Protein 1OXJ (pdb70)

Secondary structure (DSSP, 8-state):
--TT-TTHHHHHHHTT-GGGGGGGTT--HHHHTT--HHHHHHTT--HHHHHHHHHHHHHHHHHHHHHHHHHHHHHTT-S-HHHHHHHHHTTTTS----TT--S-GGG-HHHHHHHHHHHHHHHHHT-TTGGG-HHHHHHHHHHHHHHHT-GGGGGGHHHHHHHHHHHHT-

GO terms:
  GO:0043186 P granule (C, IDA)
  GO:0000932 P-body (C, IDA)
  GO:0005737 cytoplasm (C, IDA)
  GO:0017148 negative regulation of translation (P, IDA)
  GO:0000900 mRNA regulatory element binding translation repressor activity (F, TAS)
  GO:0003729 mRNA binding (F, TAS)
  GO:0003730 mRNA 3'-UTR binding (F, TAS)
  GO:0030371 translation repressor activity (F, TAS)
  GO:1905937 negative regulation of germ cell proliferation (P, IGI)
  GO:0017148 negative regulation of translation (P, TAS)
  GO:0007315 pole plasm assembly (P, IGI)
  GO:0043488 regulation of mRNA stability (P, IMP)
  GO:0017148 negative regulation of translation (P, IMP)
  GO:0140991 piRNA-mediated gene silencing by mRNA destabilization (P, IMP)
  GO:0051236 establishment of RNA localization (P, IMP)
  GO:0060213 positive regulation of nuclear-transcribed mRNA poly(A) tail shortening (P, IMP)
  GO:0007319 negative regulation of oskar mRNA translation (P, IMP)
  GO:0000289 nuclear-transcribed mRNA poly(A) tail shortening (P, IMP)
  GO:0017022 myosin binding (F, IPI)
  GO:0005515 protein binding (F, IPI)

CATH classification: 1.10.150.50 (+1 more: 1.25.40.170)

Sequence (170 aa):
HMVGMSGIGLWLKSLRLHKYIELFKNMTYEEMLLITEDFLQSVGVTKGASHKLALCIDKLKERANILNRVEQELLSGQMELSTAVEELTNIVLTPMKPLESPGPPEENIGLRFLKVIDIVTNTLQQDPYAVQDDETLGVLMWILDRSIHNEAFMNHASQLKDLKFKLSKM

B-factor: mean 42.92, std 10.63, range [19.05, 82.14]

Foldseek 3Di:
DDFLCPLVQVLCVVVVRNVCVVVCVVPDPVNLLVQALVVCVVVDHDNVVSVVSNVLSVVLQCLLVLLVVLLVCLVVVNDDLLVLLVSLLSVLSHRAGAQPDDDDNSNRNLNSSVSSLVSSLVSLVVDPCSVVPPVSLVSNLVSLVSNLVRVSCVVCNVVSVVSSVVSVVD

InterPro domains:
  IPR001660 Sterile alpha motif domain [PF00536] (599-654)
  IPR001660 Sterile alpha motif domain [SM00454] (593-656)
  IPR013761 Sterile alpha motif/pointed domain superfamily [G3DSA:1.10.150.50] (592-654)
  IPR013761 Sterile alpha motif/pointed domain superfamily [SSF47769] (596-654)
  IPR015327 Smaug, PHAT analogous topology [PF09246] (656-763)
  IPR016024 Armadillo-type fold [SSF48371] (656-763)
  IPR037093 Smaug, PHAT domain superfamily [G3DSA:1.25.40.170] (655-764)
  IPR037634 Protein Smaug, SAM domain [cd09557] (597-655)
  IPR050897 SMAUG/VTS1 RNA-binding [PTHR12515] (56-963)
  IPR058599 SMAUG/ZCCHC2-like, PHAT domain [PF26034] (197-277)

Solvent-accessible surface area: 9653 Å² total; per-residue (Å²): 163,114,86,12,4,42,29,16,14,83,8,0,128,58,37,206,10,68,158,25,44,115,47,9,109,131,27,33,18,91,88,0,43,137,10,73,58,106,78,0,89,91,76,65,8,55,135,48,15,0,90,87,0,10,82,17,0,68,143,6,94,82,6,11,89,31,0,69,98,0,38,113,48,10,124,68,63,142,21,126,20,57,54,0,2,120,40,0,45,105,4,3,33,10,2,8,62,46,22,117,28,139,48,83,78,97,106,22,21,1,51,19,0,16,90,0,1,75,28,1,2,76,48,3,98,146,58,116,163,5,65,132,59,115,145,9,30,39,53,1,40,89,0,0,40,72,0,20,132,27,101,8,0,127,104,61,18,70,88,6,117,73,32,55,137,120,3,60,152,81

Structure (mmCIF, N/CA/C/O backbone):
data_1OXJ
#
_entry.id   1OXJ
#
_cell.length_a   129.320
_cell.length_b   129.320
_cell.length_c   33.125
_cell.angle_alpha   90.00
_cell.angle_beta   90.00
_cell.angle_gamma   120.00
#
_symmetry.space_group_name_H-M   'H 3'
#
loop_
_ent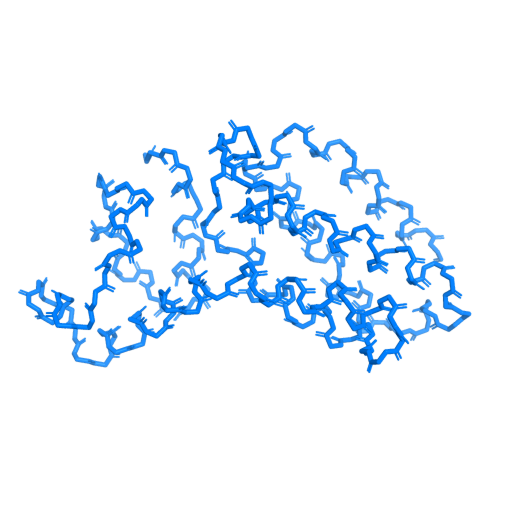ity.id
_entity.type
_entity.pdbx_description
1 polymer 'RNA-binding protein Smaug'
2 water water
#
loop_
_atom_site.group_PDB
_atom_site.id
_atom_site.type_symbol
_atom_site.label_atom_id
_atom_site.label_alt_id
_atom_site.label_comp_id
_atom_site.label_asym_id
_atom_site.label_entity_id
_atom_site.label_seq_id
_atom_site.pdbx_PDB_ins_code
_atom_site.Cartn_x
_atom_site.Cartn_y
_atom_site.Cartn_z
_atom_site.occupancy
_atom_site.B_iso_or_equiv
_atom_site.auth_seq_id
_atom_site.auth_comp_id
_atom_site.auth_asym_id
_atom_site.auth_atom_id
_atom_site.pdbx_PDB_model_num
ATOM 1 N N . HIS A 1 3 ? 9.286 -0.334 11.198 1.00 65.24 594 HIS A N 1
ATOM 2 C CA . HIS A 1 3 ? 9.523 -0.170 12.663 1.00 65.11 594 HIS A CA 1
ATOM 3 C C . HIS A 1 3 ? 8.529 0.809 13.283 1.00 63.69 594 HIS A C 1
ATOM 4 O O . HIS A 1 3 ? 8.021 1.707 12.604 1.00 64.48 594 HIS A O 1
ATOM 11 N N . MET A 1 4 ? 8.255 0.637 14.573 1.00 60.37 595 MET A N 1
ATOM 12 C CA . MET A 1 4 ? 7.310 1.509 15.256 1.00 57.54 595 MET A CA 1
ATOM 13 C C . MET A 1 4 ? 7.979 2.698 15.944 1.00 52.90 595 MET A C 1
ATOM 14 O O . MET A 1 4 ? 9.202 2.827 15.954 1.00 51.02 595 MET A O 1
ATOM 19 N N . VAL A 1 5 ? 7.154 3.561 16.523 1.00 49.03 596 VAL A N 1
ATOM 20 C CA . VAL A 1 5 ? 7.612 4.769 17.197 1.00 45.30 596 VAL A CA 1
ATOM 21 C C . VAL A 1 5 ? 8.828 4.582 18.104 1.00 43.68 596 VAL A C 1
ATOM 22 O O . VAL A 1 5 ? 8.824 3.734 18.995 1.00 43.80 596 VAL A O 1
ATOM 26 N N . GLY A 1 6 ? 9.863 5.388 17.867 1.00 39.89 597 GLY A N 1
ATOM 27 C CA . GLY A 1 6 ? 11.062 5.331 18.681 1.00 38.37 597 GLY A CA 1
ATOM 28 C C . GLY A 1 6 ? 12.033 4.200 18.399 1.00 37.07 597 GLY A C 1
ATOM 29 O O . GLY A 1 6 ? 13.055 4.076 19.079 1.00 36.98 597 GLY A O 1
ATOM 30 N N . MET A 1 7 ? 11.743 3.381 17.394 1.00 35.68 598 MET A N 1
ATOM 31 C CA . MET A 1 7 ? 12.618 2.258 17.084 1.00 35.19 598 MET A CA 1
ATOM 32 C C . MET A 1 7 ? 13.329 2.321 15.732 1.00 36.86 598 MET A C 1
ATOM 33 O O . MET A 1 7 ? 13.996 1.366 15.338 1.00 36.41 598 MET A O 1
ATOM 38 N N . SER A 1 8 ? 13.212 3.448 15.034 1.00 38.87 599 SER A N 1
ATOM 39 C CA . SER A 1 8 ? 13.847 3.589 13.727 1.00 40.18 599 SER A CA 1
ATOM 40 C C . SER A 1 8 ? 15.364 3.481 13.783 1.00 39.15 599 SER A C 1
ATOM 41 O O . SER A 1 8 ? 15.996 3.104 12.802 1.00 40.24 599 SER A O 1
ATOM 44 N N . GLY A 1 9 ? 15.954 3.795 14.930 1.00 37.55 600 GLY A N 1
ATOM 45 C CA . GLY A 1 9 ? 17.403 3.714 15.034 1.00 36.30 600 GLY A CA 1
ATOM 46 C C . GLY A 1 9 ? 17.931 2.454 15.693 1.00 35.35 600 GLY A C 1
ATOM 47 O O . GLY A 1 9 ? 19.108 2.384 16.063 1.00 35.49 600 GLY A O 1
ATOM 48 N N . ILE A 1 10 ? 17.079 1.444 15.821 1.00 35.10 601 ILE A N 1
ATOM 49 C CA . ILE A 1 10 ? 17.492 0.203 16.463 1.00 35.62 601 ILE A CA 1
ATOM 50 C C . ILE A 1 10 ? 18.678 -0.460 15.773 1.00 34.52 601 ILE A C 1
ATOM 51 O O . ILE A 1 10 ? 19.597 -0.936 16.434 1.00 32.23 601 ILE A O 1
ATOM 56 N N . GLY A 1 11 ? 18.664 -0.486 14.442 1.00 34.40 602 GLY A N 1
ATOM 57 C CA . GLY A 1 11 ? 19.759 -1.110 13.716 1.00 33.98 602 GLY A CA 1
ATOM 58 C C . GLY A 1 11 ? 21.110 -0.458 13.947 1.00 33.00 602 GLY A C 1
ATOM 59 O O . GLY A 1 11 ? 22.110 -1.136 14.207 1.00 35.61 602 GLY A O 1
ATOM 60 N N . LEU A 1 12 ? 21.150 0.863 13.849 1.00 34.47 603 LEU A N 1
ATOM 61 C CA . LEU A 1 12 ? 22.398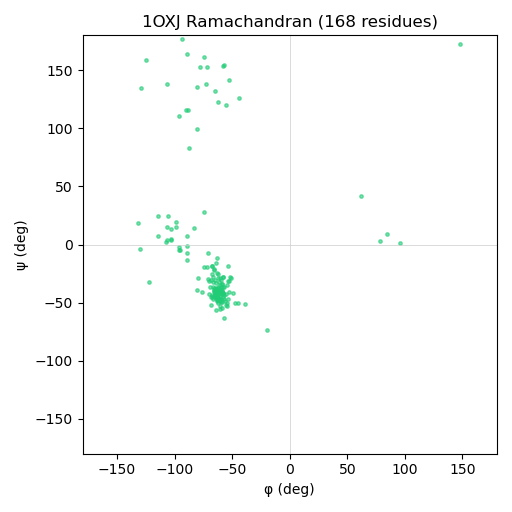 1.590 14.042 1.00 34.93 603 LEU A CA 1
ATOM 62 C C . LEU A 1 12 ? 22.898 1.401 15.472 1.00 34.38 603 LEU A C 1
ATOM 63 O O . LEU A 1 12 ? 24.099 1.258 15.711 1.00 33.75 603 LEU A O 1
ATOM 68 N N . TRP A 1 13 ? 21.973 1.392 16.427 1.00 33.10 604 TRP A N 1
ATOM 69 C CA . TRP A 1 13 ? 22.346 1.212 17.826 1.00 29.97 604 TRP A CA 1
ATOM 70 C C . TRP A 1 13 ? 22.993 -0.158 18.014 1.00 29.99 604 TRP A C 1
ATOM 71 O O . TRP A 1 13 ? 24.070 -0.269 18.594 1.00 30.66 604 TRP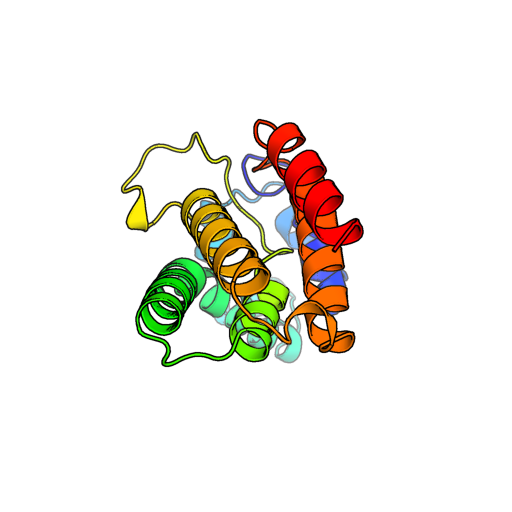 A O 1
ATOM 82 N N . LEU A 1 14 ? 22.336 -1.205 17.526 1.00 29.61 605 LEU A N 1
ATOM 83 C CA . LEU A 1 14 ? 22.886 -2.551 17.655 1.00 30.94 605 LEU A CA 1
ATOM 84 C C . LEU A 1 14 ? 24.269 -2.658 17.007 1.00 31.83 605 LEU A C 1
ATOM 85 O O . LEU A 1 14 ? 25.171 -3.304 17.548 1.00 31.00 605 LEU A O 1
ATOM 90 N N . LYS A 1 15 ? 24.418 -2.054 15.834 1.00 32.55 606 LYS A N 1
ATOM 91 C CA . LYS A 1 15 ? 25.699 -2.067 15.136 1.00 36.61 606 LYS A CA 1
ATOM 92 C C . LYS A 1 15 ? 26.780 -1.432 16.013 1.00 38.08 606 LYS A C 1
ATOM 93 O O . LYS A 1 15 ? 27.945 -1.847 15.989 1.00 38.55 606 LYS A O 1
ATOM 99 N N . SER A 1 16 ? 26.390 -0.435 16.806 1.00 37.97 607 SER A N 1
ATOM 100 C CA . SER A 1 16 ? 27.345 0.253 17.668 1.00 37.69 607 SER A CA 1
ATOM 101 C C . SER A 1 16 ? 27.799 -0.594 18.853 1.00 39.10 607 SER A C 1
ATOM 102 O O . SER A 1 16 ? 28.838 -0.320 19.457 1.00 39.25 607 SER A O 1
ATOM 105 N N . LEU A 1 17 ? 27.026 -1.627 19.174 1.00 37.64 608 LEU A N 1
ATOM 106 C CA . LEU A 1 17 ? 27.330 -2.512 20.297 1.00 35.98 608 LEU A CA 1
ATOM 107 C C . LEU A 1 17 ? 27.843 -3.866 19.815 1.00 36.41 608 LEU A C 1
ATOM 108 O O . LEU A 1 17 ? 28.074 -4.772 20.620 1.00 36.76 608 LEU A O 1
ATOM 113 N N . ARG A 1 18 ? 28.002 -4.000 18.502 1.00 35.64 609 ARG A N 1
ATOM 114 C CA . ARG A 1 18 ? 28.441 -5.245 17.899 1.00 38.88 609 ARG A CA 1
ATOM 115 C C . ARG A 1 18 ? 27.427 -6.350 18.179 1.00 38.66 609 ARG A C 1
ATOM 116 O O . ARG A 1 18 ? 27.789 -7.492 18.478 1.00 38.33 609 ARG A O 1
ATOM 124 N N . LEU A 1 19 ? 26.150 -5.997 18.070 1.00 36.51 610 LEU A N 1
ATOM 125 C CA . LEU A 1 19 ? 25.065 -6.942 18.309 1.00 36.70 610 LEU A CA 1
ATOM 126 C C . LEU A 1 19 ? 24.022 -6.916 17.196 1.00 35.56 610 LEU A C 1
ATOM 127 O O . LEU A 1 19 ? 22.896 -7.385 17.390 1.00 34.85 610 LEU A O 1
ATOM 132 N N . HIS A 1 20 ? 24.388 -6.386 16.032 1.00 34.69 611 HIS A N 1
ATOM 133 C CA . HIS A 1 20 ? 23.444 -6.306 14.927 1.00 34.76 611 HIS A CA 1
ATOM 134 C C . HIS A 1 20 ? 23.003 -7.688 14.456 1.00 33.01 611 HIS A C 1
ATOM 135 O O . HIS A 1 20 ? 22.051 -7.820 13.692 1.00 33.79 611 HIS A O 1
ATOM 142 N N . LYS A 1 21 ? 23.696 -8.718 14.922 1.00 33.05 612 LYS A N 1
ATOM 143 C CA . LYS A 1 21 ? 23.335 -10.091 14.590 1.00 31.51 612 LYS A CA 1
ATOM 144 C C . LYS A 1 21 ? 21.891 -10.331 15.054 1.00 31.80 612 LYS A C 1
ATOM 145 O O . LYS A 1 21 ? 21.170 -11.155 14.488 1.00 31.26 612 LYS A O 1
ATOM 151 N N . TYR A 1 22 ? 21.476 -9.597 16.083 1.00 29.45 613 TYR A N 1
ATOM 152 C CA . TYR A 1 22 ? 20.134 -9.759 16.636 1.00 29.75 613 TYR A CA 1
ATOM 153 C C . TYR A 1 22 ? 19.092 -8.750 16.171 1.00 29.97 613 TYR A C 1
ATOM 154 O O . TYR A 1 22 ? 18.060 -8.596 16.811 1.00 28.31 613 TYR A O 1
ATOM 163 N N . ILE A 1 23 ? 19.341 -8.081 15.050 1.00 31.47 614 ILE A N 1
ATOM 164 C CA . ILE A 1 23 ? 18.382 -7.096 14.539 1.00 33.48 614 ILE A CA 1
ATOM 165 C C . ILE A 1 23 ? 16.958 -7.655 14.385 1.00 34.53 614 ILE A C 1
ATOM 166 O O . ILE A 1 23 ? 15.975 -6.977 14.709 1.00 32.66 614 ILE A O 1
ATOM 171 N N . GLU A 1 24 ? 16.831 -8.888 13.898 1.00 35.91 615 GLU A N 1
ATOM 172 C CA . GLU A 1 24 ? 15.507 -9.481 13.694 1.00 35.82 615 GLU A CA 1
ATOM 173 C C . GLU A 1 24 ? 14.676 -9.683 14.954 1.00 36.17 615 GLU A C 1
ATOM 174 O O . GLU A 1 24 ? 13.446 -9.742 14.890 1.00 34.76 615 GLU A O 1
ATOM 180 N N . LEU A 1 25 ? 15.342 -9.791 16.098 1.00 34.77 616 LEU A N 1
ATOM 181 C CA . LEU A 1 25 ? 14.644 -9.980 17.358 1.00 33.37 616 LEU A CA 1
ATOM 182 C C . LEU A 1 25 ? 13.691 -8.822 17.640 1.00 34.08 616 LEU A C 1
ATOM 183 O O . LEU A 1 25 ? 12.651 -9.015 18.279 1.00 33.71 616 LEU A O 1
ATOM 188 N N . PHE A 1 26 ? 14.044 -7.634 17.149 1.00 34.70 617 PHE A N 1
ATOM 189 C CA . PHE A 1 26 ? 13.251 -6.417 17.370 1.00 35.61 617 PHE A CA 1
ATOM 190 C C . PHE A 1 26 ? 12.157 -6.123 16.334 1.00 38.30 617 PHE A C 1
ATOM 191 O O . PHE A 1 26 ? 11.415 -5.150 16.471 1.00 36.33 617 PHE A O 1
ATOM 199 N N . LYS A 1 27 ? 12.054 -6.980 15.320 1.00 40.72 618 LYS A N 1
ATOM 200 C CA . LYS A 1 27 ? 11.086 -6.853 14.223 1.00 44.45 618 LYS A CA 1
ATOM 201 C C . LYS A 1 27 ? 9.850 -5.971 14.433 1.00 46.30 618 LYS A C 1
ATOM 202 O O . LYS A 1 27 ? 9.746 -4.878 13.863 1.00 48.89 618 LYS A O 1
ATOM 208 N N . ASN A 1 28 ? 8.895 -6.443 15.217 1.00 46.38 619 ASN A N 1
ATOM 209 C CA . ASN A 1 28 ? 7.698 -5.636 15.445 1.00 46.28 619 ASN A CA 1
ATOM 210 C C . ASN A 1 28 ? 7.607 -5.209 16.897 1.00 44.46 619 ASN A C 1
ATOM 211 O O . ASN A 1 28 ? 6.520 -4.920 17.404 1.00 45.17 619 ASN A O 1
ATOM 216 N N . MET A 1 29 ? 8.759 -5.168 17.557 1.00 40.30 620 MET A N 1
ATOM 217 C CA . MET A 1 29 ? 8.818 -4.796 18.962 1.00 37.14 620 MET A CA 1
ATOM 218 C C . MET A 1 29 ? 8.582 -3.307 19.135 1.00 33.99 620 MET A C 1
ATOM 219 O O . MET A 1 29 ? 9.089 -2.495 18.359 1.00 34.06 620 MET A O 1
ATOM 224 N N . THR A 1 30 ? 7.803 -2.952 20.150 1.00 31.36 621 THR A N 1
ATOM 225 C CA . THR A 1 30 ? 7.550 -1.546 20.428 1.00 32.16 621 THR A CA 1
ATOM 226 C C . THR A 1 30 ? 8.632 -1.069 21.380 1.00 30.99 621 THR A C 1
ATOM 227 O O . THR A 1 30 ? 9.326 -1.871 22.017 1.00 30.38 621 THR A O 1
ATOM 231 N N . TYR A 1 31 ? 8.755 0.245 21.487 1.00 28.64 622 TYR A N 1
ATOM 232 C CA . TYR A 1 31 ? 9.734 0.851 22.356 1.00 27.53 622 TYR A CA 1
ATOM 233 C C . TYR A 1 31 ? 9.546 0.363 23.801 1.00 27.58 622 TYR A C 1
ATOM 234 O O . TYR A 1 31 ? 10.504 -0.048 24.459 1.00 28.87 622 TYR A O 1
ATOM 243 N N . GLU A 1 32 ? 8.311 0.369 24.290 1.00 27.19 623 GLU A N 1
ATOM 244 C CA . GLU A 1 32 ? 8.079 -0.070 25.666 1.00 30.50 623 GLU A CA 1
ATOM 245 C C . GLU A 1 32 ? 8.467 -1.532 25.883 1.00 29.82 623 GLU A C 1
ATOM 246 O O . GLU A 1 32 ? 8.970 -1.895 26.939 1.00 30.84 623 GLU A O 1
ATOM 252 N N . GLU A 1 33 ? 8.225 -2.377 24.889 1.00 31.40 624 GLU A N 1
ATOM 253 C CA . GLU A 1 33 ? 8.575 -3.790 25.013 1.00 32.30 624 GLU A CA 1
ATOM 254 C C . GLU A 1 33 ? 10.085 -3.963 25.104 1.00 32.32 624 GLU A C 1
ATOM 255 O O . GLU A 1 33 ? 10.574 -4.802 25.872 1.00 31.54 624 GLU A O 1
ATOM 261 N N . MET A 1 34 ? 10.820 -3.175 24.319 1.00 29.59 625 MET A N 1
ATOM 262 C CA . MET A 1 34 ? 12.283 -3.229 24.336 1.00 31.31 625 MET A CA 1
ATOM 263 C C . MET A 1 34 ? 12.783 -3.011 25.756 1.00 32.13 625 MET A C 1
ATOM 264 O O . MET A 1 34 ? 13.694 -3.705 26.209 1.00 32.74 625 MET A O 1
ATOM 269 N N . LEU A 1 35 ? 12.181 -2.054 26.459 1.00 33.20 626 LEU A N 1
ATOM 270 C CA . LEU A 1 35 ? 12.594 -1.739 27.827 1.00 35.31 626 LEU A CA 1
ATOM 271 C C . LEU A 1 35 ? 12.226 -2.806 28.853 1.00 37.32 626 LEU A C 1
ATOM 272 O O . LEU A 1 35 ? 12.646 -2.730 30.003 1.00 38.01 626 LEU A O 1
ATOM 277 N N . LEU A 1 36 ? 11.450 -3.804 28.433 1.00 38.66 627 LEU A N 1
ATOM 278 C CA . LEU A 1 36 ? 11.051 -4.890 29.326 1.00 39.44 627 LEU A CA 1
ATOM 279 C C . LEU A 1 36 ? 11.971 -6.095 29.173 1.00 38.68 627 LEU A C 1
ATOM 280 O O . LEU A 1 36 ? 11.825 -7.092 29.879 1.00 41.23 627 LEU A O 1
ATOM 285 N N . ILE A 1 37 ? 12.923 -5.997 28.252 1.00 37.31 628 ILE A N 1
ATOM 286 C CA . ILE A 1 37 ? 13.859 -7.086 27.994 1.00 35.92 628 ILE A CA 1
ATOM 287 C C . ILE A 1 37 ? 14.777 -7.404 29.167 1.00 37.26 628 ILE A C 1
ATOM 288 O O . ILE A 1 37 ? 15.383 -6.506 29.759 1.00 36.55 628 ILE A O 1
ATOM 293 N N . THR A 1 38 ? 14.873 -8.691 29.490 1.00 36.36 629 THR A N 1
ATOM 294 C CA . THR A 1 38 ? 15.729 -9.175 30.572 1.00 38.00 629 THR A CA 1
ATOM 295 C C . THR A 1 38 ? 16.666 -10.243 30.020 1.00 39.23 629 THR A C 1
ATOM 296 O O . THR A 1 38 ? 16.388 -10.838 28.971 1.00 38.78 629 THR A O 1
ATOM 300 N N . GLU A 1 39 ? 17.774 -10.485 30.718 1.00 39.89 630 GLU A N 1
ATOM 301 C CA . GLU A 1 39 ? 18.747 -11.483 30.282 1.00 41.39 630 GLU A CA 1
ATOM 302 C C . GLU A 1 39 ? 18.085 -12.848 30.158 1.00 40.46 630 GLU A C 1
ATOM 303 O O . GLU A 1 39 ? 18.392 -13.627 29.251 1.00 39.34 630 GLU A O 1
ATOM 309 N N . ASP A 1 40 ? 17.160 -13.115 31.074 1.00 41.07 631 ASP A N 1
ATOM 310 C CA . ASP A 1 40 ? 16.432 -14.375 31.124 1.00 41.14 631 ASP A CA 1
ATOM 311 C C . ASP A 1 40 ? 15.573 -14.564 29.872 1.00 40.12 631 ASP A C 1
ATOM 312 O O . ASP A 1 40 ? 15.533 -15.645 29.289 1.00 37.31 631 ASP A O 1
ATOM 317 N N . PHE A 1 41 ? 14.893 -13.498 29.458 1.00 38.55 632 PHE A N 1
ATOM 318 C CA . PHE A 1 41 ? 14.061 -13.538 28.265 1.00 36.25 632 PHE A CA 1
ATOM 319 C C . PHE A 1 41 ? 14.913 -13.819 27.028 1.00 34.08 632 PHE A C 1
ATOM 320 O O . PHE A 1 41 ? 14.546 -14.630 26.179 1.00 32.13 632 PHE A O 1
ATOM 328 N N . LEU A 1 42 ? 16.044 -13.132 26.923 1.00 32.31 633 LEU A N 1
ATOM 329 C CA . LEU A 1 42 ? 16.919 -13.301 25.772 1.00 32.20 633 LEU A CA 1
ATOM 330 C C . LEU A 1 42 ? 17.444 -14.729 25.650 1.00 34.01 633 LEU A C 1
ATOM 331 O O . LEU A 1 42 ? 17.429 -15.316 24.562 1.00 31.83 633 LEU A O 1
ATOM 336 N N . GLN A 1 43 ? 17.905 -15.292 26.764 1.00 35.50 634 GLN A N 1
ATOM 337 C CA . GLN A 1 43 ? 18.419 -16.656 26.743 1.00 38.01 634 GLN A CA 1
ATOM 338 C C . GLN A 1 43 ? 17.323 -17.607 26.278 1.00 38.77 634 GLN A C 1
ATOM 339 O O . GLN A 1 43 ? 17.587 -18.569 25.555 1.00 40.27 634 GLN A O 1
ATOM 345 N N . SER A 1 44 ? 16.088 -17.322 26.684 1.00 39.12 635 SER A N 1
ATOM 346 C CA . SER A 1 44 ? 14.942 -18.152 26.326 1.00 39.40 635 SER A CA 1
ATOM 347 C C . SER A 1 44 ? 14.564 -18.136 24.854 1.00 37.77 635 SER A C 1
ATOM 348 O O . SER A 1 44 ? 13.954 -19.089 24.364 1.00 37.37 635 SER A O 1
ATOM 351 N N . VAL A 1 45 ? 14.907 -17.067 24.142 1.00 36.78 636 VAL A N 1
ATOM 352 C CA . VAL A 1 45 ? 14.571 -17.004 22.724 1.00 34.39 636 VAL A CA 1
ATOM 353 C C . VAL A 1 45 ? 15.755 -17.217 21.781 1.00 35.67 636 VAL A C 1
ATOM 354 O O . VAL A 1 45 ? 15.741 -16.766 20.642 1.00 35.43 636 VAL A O 1
ATOM 358 N N . GLY A 1 46 ? 16.790 -17.903 22.257 1.00 38.04 637 GLY A N 1
ATOM 359 C CA . GLY A 1 46 ? 17.914 -18.199 21.383 1.00 37.18 637 GLY A CA 1
ATOM 360 C C . GLY A 1 46 ? 19.142 -17.311 21.366 1.00 37.39 637 GLY A C 1
ATOM 361 O O . GLY A 1 46 ? 20.061 -17.566 20.585 1.00 37.93 637 GLY A O 1
ATOM 362 N N . VAL A 1 47 ? 19.165 -16.266 22.188 1.00 36.35 638 VAL A N 1
ATOM 363 C CA . VAL A 1 47 ? 20.325 -15.380 22.259 1.00 34.89 638 VAL A CA 1
ATOM 364 C C . VAL A 1 47 ? 21.376 -16.050 23.150 1.00 35.73 638 VAL A C 1
ATOM 365 O O . VAL A 1 47 ? 21.044 -16.590 24.200 1.00 34.85 638 VAL A O 1
ATOM 369 N N . THR A 1 48 ? 22.638 -16.027 22.733 1.00 35.93 639 THR A N 1
ATOM 370 C CA . THR A 1 48 ? 23.698 -16.646 23.526 1.00 39.23 639 THR A CA 1
ATOM 371 C C . THR A 1 48 ? 23.751 -16.018 24.922 1.00 40.88 639 THR A C 1
ATOM 372 O O . THR A 1 48 ? 23.364 -14.871 25.105 1.00 41.23 639 THR A O 1
ATOM 376 N N . LYS A 1 49 ? 24.240 -16.769 25.905 1.00 43.74 640 LYS A N 1
ATOM 377 C CA . LYS A 1 49 ? 24.324 -16.263 27.273 1.00 45.25 640 LYS A CA 1
ATOM 378 C C . LYS A 1 49 ? 25.173 -15.006 27.344 1.00 45.61 640 LYS A C 1
ATOM 379 O O . LYS A 1 49 ? 24.908 -14.115 28.150 1.00 46.57 640 LYS A O 1
ATOM 385 N N . GLY A 1 50 ? 26.193 -14.935 26.498 1.00 44.53 641 GLY A N 1
ATOM 386 C CA . GLY A 1 50 ? 27.057 -13.768 26.494 1.00 44.82 641 GLY A CA 1
ATOM 387 C C . GLY A 1 50 ? 26.335 -12.529 25.993 1.00 44.37 641 GLY A C 1
ATOM 388 O O . GLY A 1 50 ? 26.345 -11.485 26.647 1.00 43.29 641 GLY A O 1
ATOM 389 N N . ALA A 1 51 ? 25.709 -12.646 24.826 1.00 43.64 642 ALA A N 1
ATOM 390 C CA . ALA A 1 51 ? 24.979 -11.527 24.242 1.00 41.33 642 ALA A CA 1
ATOM 391 C C . ALA A 1 51 ? 23.739 -11.200 25.074 1.00 40.96 642 ALA A C 1
ATOM 392 O O . ALA A 1 51 ? 23.314 -10.047 25.130 1.00 39.82 642 ALA A O 1
ATOM 394 N N . SER A 1 52 ? 23.163 -12.208 25.724 1.00 39.16 643 SER A N 1
ATOM 395 C CA . SER A 1 52 ? 21.983 -11.980 26.558 1.00 40.24 643 SER A CA 1
ATOM 396 C C . SER A 1 52 ? 22.377 -11.044 27.689 1.00 41.21 643 SER A C 1
ATOM 397 O O . SER A 1 52 ? 21.695 -10.055 27.966 1.00 40.88 643 SER A O 1
ATOM 400 N N . HIS A 1 53 ? 23.493 -11.359 28.340 1.00 41.95 644 HIS A N 1
ATOM 401 C CA . HIS A 1 53 ? 23.980 -10.538 29.437 1.00 41.26 644 HIS A CA 1
ATOM 402 C C . HIS A 1 53 ? 24.344 -9.131 28.959 1.00 40.89 644 HIS A C 1
ATOM 403 O O . HIS A 1 53 ? 23.945 -8.141 29.565 1.00 41.09 644 HIS A O 1
ATOM 410 N N . LYS A 1 54 ? 25.095 -9.043 27.865 1.00 38.95 645 LYS A N 1
ATOM 411 C CA . LYS A 1 54 ? 25.504 -7.748 27.346 1.00 39.78 645 LYS A CA 1
ATOM 412 C C . LYS A 1 54 ? 24.325 -6.876 26.918 1.00 38.62 645 LYS A C 1
ATOM 413 O O . LYS A 1 54 ? 24.260 -5.700 27.269 1.00 36.71 645 LYS A O 1
ATOM 419 N N . LEU A 1 55 ? 23.395 -7.448 26.163 1.00 37.24 646 LEU A N 1
ATOM 420 C CA . LEU A 1 55 ? 22.239 -6.681 25.713 1.00 36.06 646 LEU A CA 1
ATOM 421 C C . LEU A 1 55 ? 21.376 -6.277 26.904 1.00 36.55 646 LEU A C 1
ATOM 422 O O . LEU A 1 55 ? 20.848 -5.167 26.950 1.00 36.01 646 LEU A O 1
ATOM 427 N N . ALA A 1 56 ? 21.247 -7.166 27.883 1.00 36.45 647 ALA A N 1
ATOM 428 C CA . ALA A 1 56 ? 20.449 -6.846 29.058 1.00 38.37 647 ALA A CA 1
ATOM 429 C C . ALA A 1 56 ? 21.083 -5.656 29.773 1.00 37.25 647 ALA A C 1
ATOM 430 O O . ALA A 1 56 ? 20.383 -4.773 30.261 1.00 37.79 647 ALA A O 1
ATOM 432 N N . LEU A 1 57 ? 22.411 -5.641 29.830 1.00 36.80 648 LEU A N 1
ATOM 433 C CA . LEU A 1 57 ? 23.136 -4.545 30.470 1.00 38.04 648 LEU A CA 1
ATOM 434 C C . LEU A 1 57 ? 22.909 -3.243 29.713 1.00 36.69 648 LEU A C 1
ATOM 435 O O . LEU A 1 57 ? 22.728 -2.187 30.317 1.00 37.13 648 LEU A O 1
ATOM 440 N N . CYS A 1 58 ? 22.925 -3.325 28.387 1.00 34.91 649 CYS A N 1
ATOM 441 C CA . CYS A 1 58 ? 22.718 -2.144 27.555 1.00 34.85 649 CYS A CA 1
ATOM 442 C C . CYS A 1 58 ? 21.307 -1.601 27.731 1.00 32.81 649 CYS A C 1
ATOM 443 O O . CYS A 1 58 ? 21.109 -0.388 27.778 1.00 32.68 649 CYS A O 1
ATOM 446 N N . ILE A 1 59 ? 20.329 -2.501 27.828 1.00 32.05 650 ILE A N 1
ATOM 447 C CA . ILE A 1 59 ? 18.938 -2.097 28.020 1.00 32.89 650 ILE A CA 1
ATOM 448 C C . ILE A 1 59 ? 18.814 -1.419 29.386 1.00 34.11 650 ILE A C 1
ATOM 449 O O . ILE A 1 59 ? 18.100 -0.423 29.545 1.00 31.22 650 ILE A O 1
ATOM 454 N N . ASP A 1 60 ? 19.519 -1.958 30.378 1.00 36.31 651 ASP A N 1
ATOM 455 C CA . ASP A 1 60 ? 19.485 -1.362 31.706 1.00 38.77 651 ASP A CA 1
ATOM 456 C C . ASP A 1 60 ? 20.056 0.047 31.626 1.00 38.75 651 ASP A C 1
ATOM 457 O O . ASP A 1 60 ? 19.516 0.976 32.228 1.00 40.78 651 ASP A O 1
ATOM 462 N N . LYS A 1 61 ? 21.135 0.214 30.864 1.00 37.79 652 LYS A N 1
ATOM 463 C CA . LYS A 1 61 ? 21.737 1.533 30.726 1.00 38.31 652 LYS A CA 1
ATOM 464 C C . LYS A 1 61 ? 20.775 2.477 30.017 1.00 36.94 652 LYS A C 1
ATOM 465 O O . LYS A 1 61 ? 20.789 3.680 30.261 1.00 36.01 652 LYS A O 1
ATOM 471 N N . LEU A 1 62 ? 19.942 1.932 29.133 1.00 35.88 653 LEU A N 1
ATOM 472 C CA . LEU A 1 62 ? 18.963 2.756 28.434 1.00 34.54 653 LEU A CA 1
ATOM 473 C C . LEU A 1 62 ? 18.039 3.356 29.479 1.00 34.82 653 LEU A C 1
ATOM 474 O O . LEU A 1 62 ? 17.681 4.535 29.414 1.00 34.62 653 LEU A O 1
ATOM 479 N N . LYS A 1 63 ? 17.670 2.544 30.463 1.00 36.05 654 LYS A N 1
ATOM 480 C CA . LYS A 1 63 ? 16.768 3.005 31.512 1.00 37.49 654 LYS A CA 1
ATOM 481 C C . LYS A 1 63 ? 17.383 4.091 32.381 1.00 35.90 654 LYS A C 1
ATOM 482 O O . LYS A 1 63 ? 16.663 4.858 33.014 1.00 38.79 654 LYS A O 1
ATOM 488 N N . GLU A 1 64 ? 18.709 4.171 32.401 1.00 36.93 655 GLU A N 1
ATOM 489 C CA . GLU A 1 64 ? 19.396 5.182 33.205 1.00 35.96 655 GLU A CA 1
ATOM 490 C C . GLU A 1 64 ? 19.639 6.505 32.478 1.00 35.58 655 GLU A C 1
ATOM 491 O O . GLU A 1 64 ? 20.066 7.486 33.082 1.00 32.81 655 GLU A O 1
ATOM 497 N N . ARG A 1 65 ? 19.347 6.542 31.183 1.00 34.46 656 ARG A N 1
ATOM 498 C CA . ARG A 1 65 ? 19.569 7.752 30.410 1.00 32.50 656 ARG A CA 1
ATOM 499 C C . ARG A 1 65 ? 19.058 9.043 31.047 1.00 32.98 656 ARG A C 1
ATOM 500 O O . ARG A 1 65 ? 19.797 10.027 31.128 1.00 32.84 656 ARG A O 1
ATOM 508 N N . ALA A 1 66 ? 17.804 9.057 31.496 1.00 34.54 657 ALA A N 1
ATOM 509 C CA . ALA A 1 66 ? 17.251 10.268 32.103 1.00 33.72 657 ALA A CA 1
ATOM 510 C C . ALA A 1 66 ? 18.077 10.746 33.297 1.00 34.50 657 ALA A C 1
ATOM 511 O O . ALA A 1 66 ? 18.338 11.945 33.447 1.00 33.24 657 ALA A O 1
ATOM 513 N N . ASN A 1 67 ? 18.488 9.812 34.147 1.00 37.24 658 ASN A N 1
ATOM 514 C CA . ASN A 1 67 ? 19.294 10.169 35.316 1.00 39.10 658 ASN A CA 1
ATOM 515 C C . ASN A 1 67 ? 20.675 10.662 34.872 1.00 38.94 658 ASN A C 1
ATOM 516 O O . ASN A 1 67 ? 21.194 11.653 35.392 1.00 37.20 658 ASN A O 1
ATOM 521 N N . ILE A 1 68 ? 21.272 9.962 33.911 1.00 38.01 659 ILE A N 1
ATOM 522 C CA . ILE A 1 68 ? 22.588 10.348 33.410 1.00 36.46 659 ILE A CA 1
ATOM 523 C C . ILE A 1 68 ? 22.536 11.758 32.837 1.00 35.56 659 ILE A C 1
ATOM 524 O O . ILE A 1 68 ? 23.367 12.600 33.169 1.00 35.51 659 ILE A O 1
ATOM 529 N N . LEU A 1 69 ? 21.556 12.022 31.978 1.00 33.83 660 LEU A N 1
ATOM 530 C CA . LEU A 1 69 ? 21.434 13.351 31.383 1.00 32.40 660 LEU A CA 1
ATOM 531 C C . LEU A 1 69 ? 21.169 14.401 32.458 1.00 34.44 660 LEU A C 1
ATOM 532 O O . LEU A 1 69 ? 21.721 15.500 32.420 1.00 33.97 660 LEU A O 1
ATOM 537 N N . ASN A 1 70 ? 20.324 14.054 33.422 1.00 36.81 661 ASN A N 1
ATOM 538 C CA . ASN A 1 70 ? 20.003 14.971 34.508 1.00 38.34 661 ASN A CA 1
ATOM 539 C C . ASN A 1 70 ? 21.287 15.325 35.256 1.00 38.08 661 ASN A C 1
ATOM 540 O O . ASN A 1 70 ? 21.557 16.492 35.544 1.00 37.59 661 ASN A O 1
ATOM 545 N N . ARG A 1 71 ? 22.074 14.301 35.561 1.00 39.43 662 ARG A N 1
ATOM 546 C CA . ARG A 1 71 ? 23.338 14.472 36.270 1.00 41.77 662 ARG A CA 1
ATOM 547 C C . ARG A 1 71 ? 24.314 15.355 35.496 1.00 40.51 662 ARG A C 1
ATOM 548 O O . ARG A 1 71 ? 24.925 16.262 36.058 1.00 39.94 662 ARG A O 1
ATOM 556 N N . VAL A 1 72 ? 24.476 15.075 34.206 1.00 39.50 663 VAL A N 1
ATOM 557 C CA . VAL A 1 72 ? 25.387 15.857 33.378 1.00 37.69 663 VAL A CA 1
ATOM 558 C C . VAL A 1 72 ? 24.942 17.307 33.343 1.00 37.63 663 VAL A C 1
ATOM 559 O O . VAL A 1 72 ? 25.751 18.221 33.478 1.00 37.59 663 VAL A O 1
ATOM 563 N N . GLU A 1 73 ? 23.646 17.521 33.163 1.00 38.93 664 GLU A N 1
ATOM 564 C CA . GLU A 1 73 ? 23.117 18.875 33.137 1.00 42.40 664 GLU A CA 1
ATOM 565 C C . GLU A 1 73 ? 23.539 19.595 34.418 1.00 43.02 664 GLU A C 1
ATOM 566 O O . GLU A 1 73 ? 24.110 20.682 34.383 1.00 42.56 664 GLU A O 1
ATOM 572 N N . GLN A 1 74 ? 23.251 18.958 35.546 1.00 45.48 665 GLN A N 1
ATOM 573 C CA . GLN A 1 74 ? 23.551 19.501 36.863 1.00 48.16 665 GLN A CA 1
ATOM 574 C C . GLN A 1 74 ? 25.029 19.802 37.095 1.00 48.56 665 GLN A C 1
ATOM 575 O O . GLN A 1 74 ? 25.391 20.927 37.446 1.00 50.10 665 GLN A O 1
ATOM 581 N N . GLU A 1 75 ? 25.879 18.799 36.897 1.00 48.21 666 GLU A N 1
ATOM 582 C CA . GLU A 1 75 ? 27.311 18.970 37.112 1.00 48.13 666 GLU A CA 1
ATOM 583 C C . GLU A 1 75 ? 28.009 19.929 36.157 1.00 48.35 666 GLU A C 1
ATOM 584 O O . GLU A 1 75 ? 29.091 20.425 36.459 1.00 46.82 666 GLU A O 1
ATOM 590 N N . LEU A 1 76 ? 27.412 20.185 34.998 1.00 48.73 667 LEU A N 1
ATOM 591 C CA . LEU A 1 76 ? 28.013 21.134 34.066 1.00 49.11 667 LEU A CA 1
ATOM 592 C C . LEU A 1 76 ? 27.639 22.531 34.543 1.00 49.95 667 LEU A C 1
ATOM 593 O O . LEU A 1 76 ? 28.449 23.459 34.501 1.00 49.95 667 LEU A O 1
ATOM 598 N N . LEU A 1 77 ? 26.401 22.673 35.003 1.00 50.37 668 LEU A N 1
ATOM 599 C CA . LEU A 1 77 ? 25.923 23.956 35.495 1.00 51.97 668 LEU A CA 1
ATOM 600 C C . LEU A 1 77 ? 26.653 24.366 36.772 1.00 52.52 668 LEU A C 1
ATOM 601 O O . LEU A 1 77 ? 26.788 25.555 37.059 1.00 53.05 668 LEU A O 1
ATOM 606 N N . SER A 1 78 ? 27.118 23.382 37.537 1.00 51.99 669 SER A N 1
ATOM 607 C CA . SER A 1 78 ? 27.817 23.662 38.788 1.00 51.06 669 SER A CA 1
ATOM 608 C C . SER A 1 78 ? 29.313 23.823 38.567 1.00 51.18 669 SER A C 1
ATOM 609 O O . SER A 1 78 ? 30.027 24.299 39.449 1.00 51.11 669 SER A O 1
ATOM 612 N N . GLY A 1 79 ? 29.781 23.432 37.385 1.00 50.08 670 GLY A N 1
ATOM 613 C CA . GLY A 1 79 ? 31.195 23.532 37.079 1.00 48.00 670 GLY A CA 1
ATOM 614 C C . GLY A 1 79 ? 31.963 22.330 37.597 1.00 47.64 670 GLY A C 1
ATOM 615 O O . GLY A 1 79 ? 33.191 22.318 37.582 1.00 48.45 670 GLY A O 1
ATOM 616 N N . GLN A 1 80 ? 31.239 21.312 38.057 1.00 46.58 671 GLN A N 1
ATOM 617 C CA . GLN A 1 80 ? 31.864 20.102 38.586 1.00 45.59 671 GLN A CA 1
ATOM 618 C C . GLN A 1 80 ? 32.344 19.133 37.503 1.00 43.52 671 GLN A C 1
ATOM 619 O O . GLN A 1 80 ? 33.295 18.382 37.718 1.00 42.57 671 GLN A O 1
ATOM 625 N N . MET A 1 81 ? 31.680 19.139 36.347 1.00 41.05 672 MET A N 1
ATOM 626 C CA . MET A 1 81 ? 32.032 18.225 35.256 1.00 36.60 672 MET A CA 1
ATOM 627 C C . MET A 1 81 ? 32.742 18.912 34.098 1.00 35.25 672 MET A C 1
ATOM 628 O O . MET A 1 81 ? 32.366 20.015 33.707 1.00 35.73 672 MET A O 1
ATOM 633 N N . GLU A 1 82 ? 33.775 18.259 33.568 1.00 33.38 673 GLU A N 1
ATOM 634 C CA . GLU A 1 82 ? 34.521 18.776 32.420 1.00 33.77 673 GLU A CA 1
ATOM 635 C C . GLU A 1 82 ? 33.715 18.515 31.149 1.00 34.11 673 GLU A C 1
ATOM 636 O O . GLU A 1 82 ? 32.930 17.561 31.087 1.00 30.88 673 GLU A O 1
ATOM 642 N N . LEU A 1 83 ? 33.913 19.354 30.137 1.00 34.22 674 LEU A N 1
ATOM 643 C CA . LEU A 1 83 ? 33.203 19.179 28.877 1.00 36.06 674 LEU A CA 1
ATOM 644 C C . LEU A 1 83 ? 33.571 17.859 28.226 1.00 34.78 674 LEU A C 1
ATOM 645 O O . LEU A 1 83 ? 32.716 17.196 27.627 1.00 33.70 674 LEU A O 1
ATOM 650 N N . SER A 1 84 ? 34.840 17.471 28.334 1.00 33.34 675 SER A N 1
ATOM 651 C CA . SER A 1 84 ? 35.273 16.212 27.737 1.00 33.99 675 SER A CA 1
ATOM 652 C C . SER A 1 84 ? 34.458 15.068 28.331 1.00 32.14 675 SER A C 1
ATOM 653 O O . SER A 1 84 ? 34.059 14.150 27.619 1.00 32.04 675 SER A O 1
ATOM 656 N N . THR A 1 85 ? 34.194 15.132 29.632 1.00 30.27 676 THR A N 1
ATOM 657 C CA . THR A 1 85 ? 33.415 14.088 30.291 1.00 30.12 676 THR A CA 1
ATOM 658 C C . THR A 1 85 ? 31.972 14.086 29.803 1.00 29.67 676 THR A C 1
ATOM 659 O O . THR A 1 85 ? 31.418 13.030 29.479 1.00 29.41 676 THR A O 1
ATOM 663 N N . ALA A 1 86 ? 31.367 15.267 29.757 1.00 28.21 677 ALA A N 1
ATOM 664 C CA . ALA A 1 86 ? 29.982 15.397 29.309 1.00 29.85 677 ALA A CA 1
ATOM 665 C C . ALA A 1 86 ? 29.822 14.872 27.883 1.00 31.44 677 ALA A C 1
ATOM 666 O O . ALA A 1 86 ? 28.838 14.197 27.565 1.00 31.11 677 ALA A O 1
ATOM 668 N N . VAL A 1 87 ? 30.793 15.163 27.021 1.00 30.13 678 VAL A N 1
ATOM 669 C CA . VAL A 1 87 ? 30.693 14.706 25.642 1.00 32.36 678 VAL A CA 1
ATOM 670 C C . VAL A 1 87 ? 30.877 13.190 25.548 1.00 33.30 678 VAL A C 1
ATOM 671 O O . VAL A 1 87 ? 30.299 12.537 24.673 1.00 32.61 678 VAL A O 1
ATOM 675 N N . GLU A 1 88 ? 31.659 12.622 26.464 1.00 33.92 679 GLU A N 1
ATOM 676 C CA . GLU A 1 88 ? 31.872 11.178 26.470 1.00 34.77 679 GLU A CA 1
ATOM 677 C C . GLU A 1 88 ? 30.542 10.509 26.835 1.00 35.89 679 GLU A C 1
ATOM 678 O O . GLU A 1 88 ? 30.135 9.523 26.210 1.00 34.30 679 GLU A O 1
ATOM 684 N N . GLU A 1 89 ? 29.869 11.044 27.849 1.00 33.73 680 GLU A N 1
ATOM 685 C CA . GLU A 1 89 ? 28.569 10.505 28.252 1.00 35.45 680 GLU A CA 1
ATOM 686 C C . GLU A 1 89 ? 27.597 10.569 27.069 1.00 34.31 680 GLU A C 1
ATOM 687 O O . GLU A 1 89 ? 26.940 9.580 26.744 1.00 34.97 680 GLU A O 1
ATOM 693 N N . LEU A 1 90 ? 27.505 11.732 26.426 1.00 32.43 681 LEU A N 1
ATOM 694 C CA . LEU A 1 90 ? 26.591 11.893 25.297 1.00 32.17 681 LEU A CA 1
ATOM 695 C C . LEU A 1 90 ? 26.852 10.883 24.190 1.00 32.48 681 LEU A C 1
ATOM 696 O O . LEU A 1 90 ? 25.923 10.395 23.547 1.00 33.40 681 LEU A O 1
ATOM 701 N N . THR A 1 91 ? 28.122 10.564 23.979 1.00 33.22 682 THR A N 1
ATOM 702 C CA . THR A 1 91 ? 28.519 9.615 22.945 1.00 32.40 682 THR A CA 1
ATOM 703 C C . THR A 1 91 ? 27.807 8.270 23.077 1.00 33.70 682 THR A C 1
ATOM 704 O O . THR A 1 91 ? 27.484 7.620 22.073 1.00 31.12 682 THR A O 1
ATOM 708 N N . ASN A 1 92 ? 27.556 7.861 24.317 1.00 31.68 683 ASN A N 1
ATOM 709 C CA . ASN A 1 92 ? 26.906 6.585 24.574 1.00 33.11 683 ASN A CA 1
ATOM 710 C C . ASN A 1 92 ? 25.390 6.673 24.622 1.00 32.62 683 ASN A C 1
ATOM 711 O O . ASN A 1 92 ? 24.718 5.697 24.948 1.00 32.83 683 ASN A O 1
ATOM 716 N N . ILE A 1 93 ? 24.849 7.836 24.284 1.00 32.14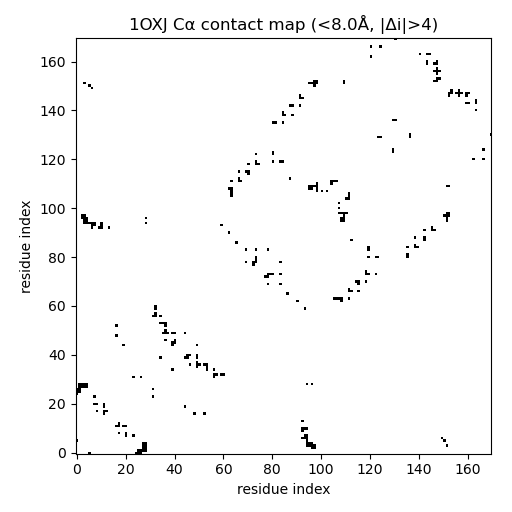 684 ILE A N 1
ATOM 717 C CA . ILE A 1 93 ? 23.400 8.013 24.305 1.00 30.75 684 ILE A CA 1
ATOM 718 C C . ILE A 1 93 ? 22.855 8.434 22.940 1.00 30.78 684 ILE A C 1
ATOM 719 O O . ILE A 1 93 ? 21.743 8.058 22.554 1.00 28.38 684 ILE A O 1
ATOM 724 N N . VAL A 1 94 ? 23.661 9.181 22.199 1.00 28.23 685 VAL A N 1
ATOM 725 C CA . VAL A 1 94 ? 23.231 9.708 20.905 1.00 29.18 685 VAL A CA 1
ATOM 726 C C . VAL A 1 94 ? 22.676 8.695 19.896 1.00 30.32 685 VAL A C 1
ATOM 727 O O . VAL A 1 94 ? 21.778 9.027 19.113 1.00 30.63 685 VAL A O 1
ATOM 731 N N . LEU A 1 95 ? 23.174 7.464 19.931 1.00 30.73 686 LEU A N 1
ATOM 732 C CA . LEU A 1 95 ? 22.706 6.434 18.997 1.00 30.86 686 LEU A CA 1
ATOM 733 C C . LEU A 1 95 ? 21.604 5.542 19.550 1.00 31.66 686 LEU A C 1
ATOM 734 O O . LEU A 1 95 ? 21.081 4.685 18.831 1.00 31.36 686 LEU A O 1
ATOM 739 N N . THR A 1 96 ? 21.256 5.721 20.821 1.00 30.33 687 THR A N 1
ATOM 740 C CA . THR A 1 96 ? 20.207 4.897 21.432 1.00 30.69 687 THR A CA 1
ATOM 741 C C . THR A 1 96 ? 18.808 5.244 20.933 1.00 29.61 687 THR A C 1
ATOM 742 O O . THR A 1 96 ? 18.545 6.375 20.529 1.00 30.70 687 THR A O 1
ATOM 746 N N . PRO A 1 97 ? 17.884 4.266 20.966 1.00 28.70 688 PRO A N 1
ATOM 747 C CA . PRO A 1 97 ? 16.503 4.468 20.522 1.00 29.50 688 PRO A CA 1
ATOM 748 C C . PRO A 1 97 ? 15.820 5.515 21.387 1.00 29.21 688 PRO A C 1
ATOM 749 O O . PRO A 1 97 ? 15.761 5.379 22.614 1.00 29.55 688 PRO A O 1
ATOM 753 N N . MET A 1 98 ? 15.325 6.569 20.747 1.00 29.51 689 MET A N 1
ATOM 754 C CA . MET A 1 98 ? 14.645 7.644 21.448 1.00 29.29 689 MET A CA 1
ATOM 755 C C . MET A 1 98 ? 13.304 7.939 20.800 1.00 30.44 689 MET A C 1
ATOM 756 O O . MET A 1 98 ? 13.194 8.035 19.580 1.00 29.10 689 MET A O 1
ATOM 761 N N . LYS A 1 99 ? 12.283 8.083 21.630 1.00 28.72 690 LYS A N 1
ATOM 762 C CA . LYS A 1 99 ? 10.954 8.400 21.140 1.00 30.97 690 LYS A CA 1
ATOM 763 C C . LYS A 1 99 ? 10.933 9.860 20.722 1.00 32.09 690 LYS A C 1
ATOM 764 O O . LYS A 1 99 ? 11.802 10.640 21.110 1.00 30.35 690 LYS A O 1
ATOM 770 N N . PRO A 1 100 ? 9.943 10.248 19.907 1.00 33.90 691 PRO A N 1
ATOM 771 C CA . PRO A 1 100 ? 9.833 11.642 19.459 1.00 34.33 691 PRO A CA 1
ATOM 772 C C . PRO A 1 100 ? 9.730 12.599 20.653 1.00 33.31 691 PRO A C 1
ATOM 773 O O . PRO A 1 100 ? 9.290 12.210 21.739 1.00 31.37 691 PRO A O 1
ATOM 777 N N . LEU A 1 101 ? 10.142 13.846 20.458 1.00 33.92 692 LEU A N 1
ATOM 778 C CA . LEU A 1 101 ? 10.046 14.839 21.525 1.00 34.26 692 LEU A CA 1
ATOM 779 C C . LEU A 1 101 ? 8.578 15.026 21.897 1.00 34.21 692 LEU A C 1
ATOM 780 O O . LEU A 1 101 ? 8.244 15.280 23.059 1.00 32.31 692 LEU A O 1
ATOM 785 N N . GLU A 1 102 ? 7.704 14.880 20.903 1.00 33.73 693 GLU A N 1
ATOM 786 C CA . GLU A 1 102 ? 6.263 15.035 21.097 1.00 37.42 693 GLU A CA 1
ATOM 787 C C . GLU A 1 102 ? 5.586 13.874 21.815 1.00 37.46 693 GLU A C 1
ATOM 788 O O . GLU A 1 102 ? 4.401 13.615 21.589 1.00 39.60 693 GLU A O 1
ATOM 794 N N . SER A 1 103 ? 6.320 13.167 22.666 1.00 37.66 694 SER A N 1
ATOM 795 C CA . SER A 1 103 ? 5.741 12.048 23.401 1.00 35.08 694 SER A CA 1
ATOM 796 C C . SER A 1 103 ? 5.304 12.528 24.766 1.00 37.20 694 SER A C 1
ATOM 797 O O . SER A 1 103 ? 6.140 12.849 25.621 1.00 36.94 694 SER A O 1
ATOM 800 N N . PRO A 1 104 ? 3.980 12.578 25.001 1.00 36.20 695 PRO A N 1
ATOM 801 C CA . PRO A 1 104 ? 3.431 13.029 26.278 1.00 36.41 695 PRO A CA 1
ATOM 802 C C . PRO A 1 104 ? 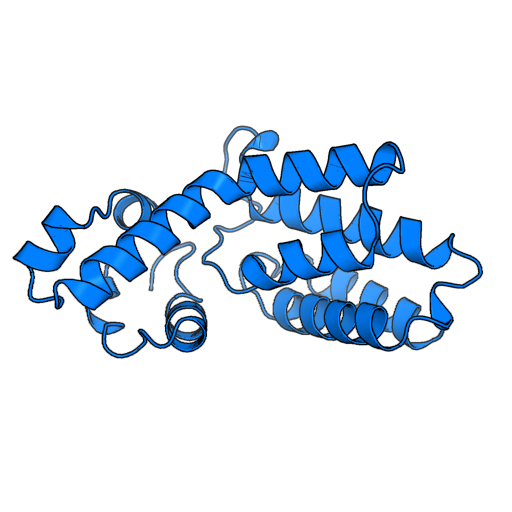4.016 12.310 27.482 1.00 36.50 695 PRO A C 1
ATOM 803 O O . PRO A 1 104 ? 4.258 11.105 27.441 1.00 35.50 695 PRO A O 1
ATOM 807 N N . GLY A 1 105 ? 4.223 13.061 28.558 1.00 37.38 696 GLY A N 1
ATOM 808 C CA . GLY A 1 105 ? 4.772 12.489 29.773 1.00 38.39 696 GLY A CA 1
ATOM 809 C C . GLY A 1 105 ? 5.610 13.523 30.501 1.00 39.96 696 GLY A C 1
ATOM 810 O O . GLY A 1 105 ? 5.834 14.608 29.967 1.00 39.80 696 GLY A O 1
ATOM 811 N N . PRO A 1 106 ? 6.070 13.230 31.728 1.00 40.66 697 PRO A N 1
ATOM 812 C CA . PRO A 1 106 ? 6.889 14.182 32.492 1.00 41.91 697 PRO A CA 1
ATOM 813 C C . PRO A 1 106 ? 8.099 14.587 31.649 1.00 41.79 697 PRO A C 1
ATOM 814 O O . PRO A 1 106 ? 8.894 13.735 31.260 1.00 40.98 697 PRO A O 1
ATOM 818 N N . PRO A 1 107 ? 8.241 15.886 31.343 1.00 41.28 698 PRO A N 1
ATOM 819 C CA . PRO A 1 107 ? 9.370 16.366 30.537 1.00 40.86 698 PRO A CA 1
ATOM 820 C C . PRO A 1 107 ? 10.719 15.889 31.080 1.00 41.35 698 PRO A C 1
ATOM 821 O O . PRO A 1 107 ? 11.684 15.729 30.328 1.00 37.98 698 PRO A O 1
ATOM 825 N N . GLU A 1 108 ? 10.775 15.661 32.389 1.00 40.10 699 GLU A N 1
ATOM 826 C CA . GLU A 1 108 ? 12.005 15.209 33.031 1.00 40.04 699 GLU A CA 1
ATOM 827 C C . GLU A 1 108 ? 12.399 13.797 32.618 1.00 39.28 699 GLU A C 1
ATOM 828 O O . GLU A 1 108 ? 13.553 13.398 32.786 1.00 39.77 699 GLU A O 1
ATOM 834 N N . GLU A 1 109 ? 11.444 13.044 32.074 1.00 37.30 700 GLU A N 1
ATOM 835 C CA . GLU A 1 109 ? 11.700 11.676 31.637 1.00 36.04 700 GLU A CA 1
ATOM 836 C C . GLU A 1 109 ? 11.723 11.572 30.116 1.00 32.34 700 GLU A C 1
ATOM 837 O O . GLU A 1 109 ? 11.870 10.482 29.572 1.00 31.24 700 GLU A O 1
ATOM 843 N N . ASN A 1 110 ? 11.559 12.702 29.439 1.00 30.65 701 ASN A N 1
ATOM 844 C CA . ASN A 1 110 ? 11.563 12.732 27.970 1.00 30.19 701 ASN A CA 1
ATOM 845 C C . ASN A 1 110 ? 13.033 12.719 27.537 1.00 28.27 701 ASN A C 1
ATOM 846 O O . ASN A 1 110 ? 13.692 13.751 27.572 1.00 29.82 701 ASN A O 1
ATOM 851 N N . ILE A 1 111 ? 13.538 11.548 27.156 1.00 28.50 702 ILE A N 1
ATOM 852 C CA . ILE A 1 111 ? 14.956 11.397 26.779 1.00 30.70 702 ILE A CA 1
ATOM 853 C C . ILE A 1 111 ? 15.450 12.357 25.705 1.00 29.84 702 ILE A C 1
ATOM 854 O O . ILE A 1 111 ? 16.525 12.951 25.838 1.00 29.81 702 ILE A O 1
ATOM 859 N N . GLY A 1 112 ? 14.680 12.499 24.635 1.00 30.18 703 GLY A N 1
ATOM 860 C CA . GLY A 1 112 ? 15.083 13.387 23.565 1.00 29.86 703 GLY A CA 1
ATOM 861 C C . GLY A 1 112 ? 15.204 14.813 24.057 1.00 30.80 703 GLY A C 1
ATOM 862 O O . GLY A 1 112 ? 16.147 15.527 23.711 1.00 31.28 703 GLY A O 1
ATOM 863 N N . LEU A 1 113 ? 14.243 15.232 24.871 1.00 31.83 704 LEU A N 1
ATOM 864 C CA . LEU A 1 113 ? 14.234 16.587 25.415 1.00 33.21 704 LEU A CA 1
ATOM 865 C C . LEU A 1 113 ? 15.423 16.838 26.352 1.00 32.96 704 LEU A C 1
ATOM 866 O O . LEU A 1 113 ? 16.054 17.892 26.285 1.00 33.74 704 LEU A O 1
ATOM 871 N N . ARG A 1 114 ? 15.708 15.883 27.235 1.00 31.35 705 ARG A N 1
ATOM 872 C CA . ARG A 1 114 ? 16.819 16.025 28.167 1.00 32.15 705 ARG A CA 1
ATOM 873 C C . ARG A 1 114 ? 18.137 16.058 27.394 1.00 33.17 705 ARG A C 1
ATOM 874 O O . ARG A 1 114 ? 19.061 16.788 27.756 1.00 31.66 705 ARG A O 1
ATOM 882 N N . PHE A 1 115 ? 18.211 15.254 26.335 1.00 29.91 706 PHE A N 1
ATOM 883 C CA . PHE A 1 115 ? 19.408 15.184 25.503 1.00 31.26 706 PHE A CA 1
ATOM 884 C C . PHE A 1 115 ? 19.665 16.527 24.825 1.00 30.52 706 PHE A C 1
ATOM 885 O O . PHE A 1 115 ? 20.795 17.024 24.811 1.00 31.71 706 PHE A O 1
ATOM 893 N N . LEU A 1 116 ? 18.619 17.117 24.256 1.00 31.21 707 LEU A N 1
ATOM 894 C CA . LEU A 1 116 ? 18.760 18.406 23.599 1.00 32.03 707 LEU A CA 1
ATOM 895 C C . LEU A 1 116 ? 19.087 19.506 24.607 1.00 33.31 707 LEU A C 1
ATOM 896 O O . LEU A 1 116 ? 19.796 20.463 24.285 1.00 33.52 707 LEU A O 1
ATOM 901 N N . LYS A 1 117 ? 18.579 19.368 25.829 1.00 34.03 708 LYS A N 1
ATOM 902 C CA . LYS A 1 117 ? 18.856 20.356 26.875 1.00 35.85 708 LYS A CA 1
ATOM 903 C C . LYS A 1 117 ? 20.347 20.338 27.207 1.00 34.67 708 LYS A C 1
ATOM 904 O O . LYS A 1 117 ? 20.975 21.390 27.336 1.00 35.06 708 LYS A O 1
ATOM 910 N N . VAL A 1 118 ? 20.904 19.139 27.351 1.00 32.87 709 VAL A N 1
ATOM 911 C CA . VAL A 1 118 ? 22.317 18.986 27.660 1.00 31.81 709 VAL A CA 1
ATOM 912 C C . VAL A 1 118 ? 23.167 19.523 26.511 1.00 33.07 709 VAL A C 1
ATOM 913 O O . VAL A 1 118 ? 24.198 20.162 26.740 1.00 31.08 709 VAL A O 1
ATOM 917 N N . ILE A 1 119 ? 22.735 19.278 25.275 1.00 31.11 710 ILE A N 1
ATOM 918 C CA . ILE A 1 119 ? 23.478 19.787 24.126 1.00 32.71 710 ILE A CA 1
ATOM 919 C C . ILE A 1 119 ? 23.567 21.309 24.208 1.00 33.81 710 ILE A C 1
ATOM 920 O O . ILE A 1 119 ? 24.620 21.889 23.932 1.00 34.68 710 ILE A O 1
ATOM 925 N N . ASP A 1 120 ? 22.474 21.961 24.597 1.00 35.06 711 ASP A N 1
ATOM 926 C CA . ASP A 1 120 ? 22.474 23.424 24.714 1.00 38.77 711 ASP A CA 1
ATOM 927 C C . ASP A 1 120 ? 23.463 23.892 25.777 1.00 39.63 711 ASP A C 1
ATOM 928 O O . ASP A 1 120 ? 24.226 24.839 25.559 1.00 40.86 711 ASP A O 1
ATOM 933 N N . ILE A 1 121 ? 23.446 23.228 26.930 1.00 39.03 712 ILE A N 1
ATOM 934 C CA . ILE A 1 121 ? 24.354 23.577 28.019 1.00 38.15 712 ILE A CA 1
ATOM 935 C C . ILE A 1 121 ? 25.804 23.351 27.591 1.00 38.89 712 ILE A C 1
ATOM 936 O O . ILE A 1 121 ? 26.662 24.202 27.826 1.00 39.22 712 ILE A O 1
ATOM 941 N N . VAL A 1 122 ? 26.070 22.210 26.958 1.00 39.27 713 VAL A N 1
ATOM 942 C CA . VAL A 1 122 ? 27.417 21.884 26.495 1.00 40.12 713 VAL A CA 1
ATOM 943 C C . VAL A 1 122 ? 27.932 22.910 25.490 1.00 43.61 713 VAL A C 1
ATOM 944 O O . VAL A 1 122 ? 28.996 23.499 25.684 1.00 41.79 713 VAL A O 1
ATOM 948 N N . THR A 1 123 ? 27.183 23.128 24.414 1.00 45.64 714 THR A N 1
ATOM 949 C CA . THR A 1 12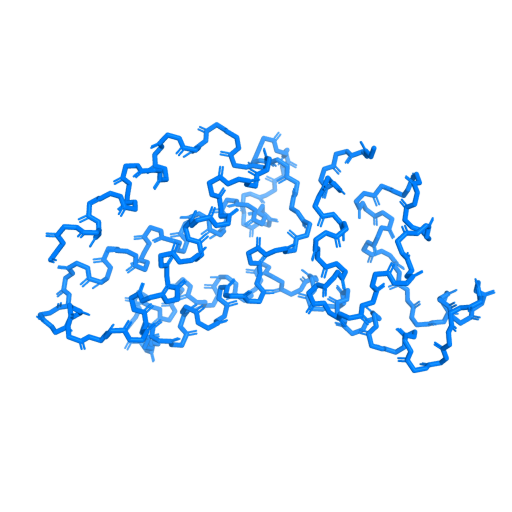3 ? 27.619 24.081 23.400 1.00 48.15 714 THR A CA 1
ATOM 950 C C . THR A 1 123 ? 27.733 25.491 23.972 1.00 49.85 714 THR A C 1
ATOM 951 O O . THR A 1 123 ? 28.549 26.289 23.509 1.00 51.11 714 THR A O 1
ATOM 955 N N . ASN A 1 124 ? 26.927 25.796 24.986 1.00 51.39 715 ASN A N 1
ATOM 956 C CA . ASN A 1 124 ? 26.974 27.115 25.614 1.00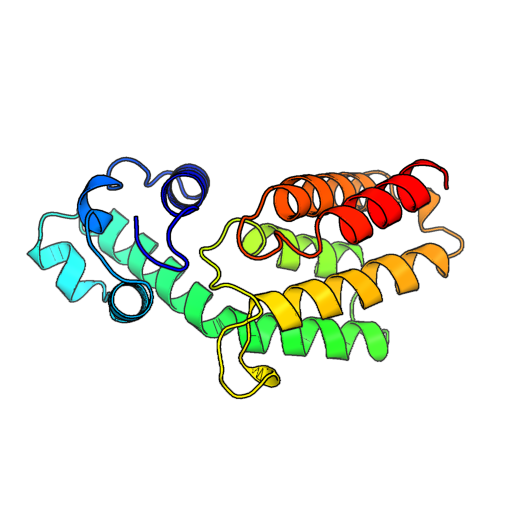 53.24 715 ASN A CA 1
ATOM 957 C C . ASN A 1 124 ? 28.182 27.255 26.537 1.00 53.60 715 ASN A C 1
ATOM 958 O O . ASN A 1 124 ? 28.826 28.304 26.574 1.00 53.71 715 ASN A O 1
ATOM 963 N N . THR A 1 125 ? 28.471 26.201 27.294 1.00 52.56 716 THR A N 1
ATOM 964 C CA . THR A 1 12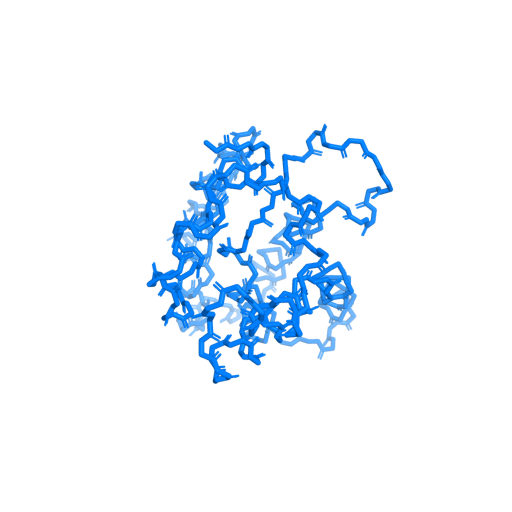5 ? 29.606 26.201 28.204 1.00 52.86 716 THR A CA 1
ATOM 965 C C . THR A 1 125 ? 30.871 26.305 27.366 1.00 53.87 716 THR A C 1
ATOM 966 O O . THR A 1 125 ? 31.834 26.985 27.734 1.00 53.82 716 THR A O 1
ATOM 970 N N . LEU A 1 126 ? 30.841 25.621 26.230 1.00 54.76 717 LEU A N 1
ATOM 971 C CA . LEU A 1 126 ? 31.947 25.593 25.289 1.00 57.28 717 LEU A CA 1
ATOM 972 C C . LEU A 1 126 ? 32.308 26.998 24.831 1.00 59.04 717 LEU A C 1
ATOM 973 O O . LEU A 1 126 ? 33.410 27.486 25.088 1.00 59.63 717 LEU A O 1
ATOM 978 N N . GLN A 1 127 ? 31.365 27.649 24.159 1.00 59.94 718 GLN A N 1
ATOM 979 C CA . GLN A 1 127 ? 31.582 28.994 23.643 1.00 60.88 718 GLN A CA 1
ATOM 980 C C . GLN A 1 127 ? 32.057 29.984 24.702 1.00 60.58 718 GLN A C 1
ATOM 981 O O . GLN A 1 127 ? 32.603 31.036 24.369 1.00 60.72 718 GLN A O 1
ATOM 987 N N . GLN A 1 128 ? 31.861 29.645 25.973 1.00 59.17 719 GLN A N 1
ATOM 988 C CA . GLN A 1 128 ? 32.287 30.520 27.063 1.00 58.53 719 GLN A CA 1
ATOM 989 C C . GLN A 1 128 ? 33.650 30.130 27.631 1.00 57.87 719 GLN A C 1
ATOM 990 O O . GLN A 1 128 ? 34.190 30.818 28.503 1.00 59.03 719 GLN A O 1
ATOM 996 N N . ASP A 1 129 ? 34.201 29.025 27.139 1.00 55.20 720 ASP A N 1
ATOM 997 C CA . ASP A 1 129 ? 35.502 28.545 27.595 1.00 52.95 720 ASP A CA 1
ATOM 998 C C . ASP A 1 129 ? 36.572 29.167 26.699 1.00 50.98 720 ASP A C 1
ATOM 999 O O . ASP A 1 129 ? 36.616 28.902 25.500 1.00 50.58 720 ASP A O 1
ATOM 1004 N N . PRO A 1 130 ? 37.446 30.010 27.271 1.00 50.43 721 PRO A N 1
ATOM 1005 C CA . PRO A 1 130 ? 38.506 30.661 26.496 1.00 49.90 721 PRO A CA 1
ATOM 1006 C C . PRO A 1 130 ? 39.380 29.691 25.703 1.00 49.83 721 PRO A C 1
ATOM 1007 O O . PRO A 1 130 ? 39.872 30.035 24.627 1.00 50.59 721 PRO A O 1
ATOM 1011 N N . TYR A 1 131 ? 39.566 28.483 26.231 1.00 47.87 722 TYR A N 1
ATOM 1012 C CA . TYR A 1 131 ? 40.391 27.482 25.563 1.00 48.00 722 TYR A CA 1
ATOM 1013 C C . TYR A 1 131 ? 39.586 26.394 24.864 1.00 49.02 722 TYR A C 1
ATOM 1014 O O . TYR A 1 131 ? 40.159 25.452 24.321 1.00 48.16 722 TYR A O 1
ATOM 1023 N N . ALA A 1 132 ? 38.264 26.528 24.878 1.00 51.90 723 ALA A N 1
ATOM 1024 C CA . ALA A 1 132 ? 37.384 25.549 24.242 1.00 53.74 723 ALA A CA 1
ATOM 1025 C C . ALA A 1 132 ? 37.902 25.161 22.863 1.00 54.13 723 ALA A C 1
ATOM 1026 O O . ALA A 1 132 ? 38.021 23.983 22.541 1.00 54.54 723 ALA A O 1
ATOM 1028 N N . VAL A 1 133 ? 38.210 26.167 22.053 1.00 55.49 724 VAL A N 1
ATOM 1029 C CA . VAL A 1 133 ? 38.714 25.946 20.705 1.00 56.23 724 VAL A CA 1
ATOM 1030 C C . VAL A 1 133 ? 39.996 25.113 20.669 1.00 55.74 724 VAL A C 1
ATOM 1031 O O . VAL A 1 133 ? 40.258 24.412 19.695 1.00 55.43 724 VAL A O 1
ATOM 1035 N N . GLN A 1 134 ? 40.786 25.180 21.736 1.00 55.39 725 GLN A N 1
ATOM 1036 C CA . GLN A 1 134 ? 42.042 24.436 21.805 1.00 54.98 725 GLN A CA 1
ATOM 1037 C C . GLN A 1 134 ? 41.879 22.936 22.047 1.00 54.78 725 GLN A C 1
ATOM 1038 O O . GLN A 1 134 ? 42.804 22.161 21.787 1.00 54.40 725 GLN A O 1
ATOM 1044 N N . ASP A 1 135 ? 40.718 22.522 22.551 1.00 53.82 726 ASP A N 1
ATOM 1045 C CA . ASP A 1 135 ? 40.474 21.103 22.800 1.00 53.46 726 ASP A CA 1
ATOM 1046 C C . ASP A 1 135 ? 39.913 20.463 21.530 1.00 53.60 726 ASP A C 1
ATOM 1047 O O . ASP A 1 135 ? 38.699 20.293 21.388 1.00 52.21 726 ASP A O 1
ATOM 1052 N N . ASP A 1 136 ? 40.815 20.105 20.623 1.00 52.81 727 ASP A N 1
ATOM 1053 C CA . ASP A 1 136 ? 40.477 19.497 19.341 1.00 53.22 727 ASP A CA 1
ATOM 1054 C C . ASP A 1 136 ? 39.741 18.160 19.458 1.00 51.42 727 ASP A C 1
ATOM 1055 O O . ASP A 1 136 ? 38.828 17.875 18.682 1.00 48.87 727 ASP A O 1
ATOM 1060 N N . GLU A 1 137 ? 40.140 17.338 20.420 1.00 49.23 728 GLU A N 1
ATOM 1061 C CA . GLU A 1 137 ? 39.506 16.037 20.599 1.00 49.20 728 GLU A CA 1
ATOM 1062 C C . GLU A 1 137 ? 38.035 16.177 20.993 1.00 46.42 728 GLU A C 1
ATOM 1063 O O . GLU A 1 137 ? 37.151 15.650 20.318 1.00 45.95 728 GLU A O 1
ATOM 1069 N N . THR A 1 138 ? 37.792 16.901 22.080 1.00 43.66 729 THR A N 1
ATOM 1070 C CA . THR A 1 138 ? 36.448 17.133 22.596 1.00 41.27 729 THR A CA 1
ATOM 1071 C C . THR A 1 138 ? 35.550 17.767 21.542 1.00 41.68 729 THR A C 1
ATOM 1072 O O . THR A 1 138 ? 34.432 17.311 21.311 1.00 39.97 729 THR A O 1
ATOM 1076 N N . LEU A 1 139 ? 36.045 18.821 20.904 1.00 40.94 730 LEU A N 1
ATOM 1077 C CA . LEU A 1 139 ? 35.279 19.511 19.874 1.00 40.89 730 LEU A CA 1
ATOM 1078 C C . LEU A 1 139 ? 34.937 18.553 18.730 1.00 38.54 730 LEU A C 1
ATOM 1079 O O . LEU A 1 139 ? 33.843 18.602 18.183 1.00 39.37 730 LEU A O 1
ATOM 1084 N N . GLY A 1 140 ? 35.871 17.673 18.385 1.00 38.35 731 GLY A N 1
ATOM 1085 C CA . GLY A 1 140 ? 35.631 16.712 17.321 1.00 36.91 731 GLY A CA 1
ATOM 1086 C C . GLY A 1 140 ? 34.528 15.725 17.683 1.00 37.89 731 GLY A C 1
ATOM 1087 O O . GLY A 1 140 ? 33.675 15.392 16.857 1.00 36.71 731 GLY A O 1
ATOM 1088 N N . VAL A 1 141 ? 34.527 15.243 18.921 1.00 36.62 732 VAL A N 1
ATOM 1089 C CA . VAL A 1 141 ? 33.488 14.302 19.314 1.00 35.15 732 VAL A CA 1
ATOM 1090 C C . VAL A 1 141 ? 32.127 15.005 19.292 1.00 33.31 732 VAL A C 1
ATOM 1091 O O . VAL A 1 141 ? 31.154 14.460 18.787 1.00 34.81 732 VAL A O 1
ATOM 1095 N N . LEU A 1 142 ? 32.071 16.223 19.822 1.00 31.48 733 LEU A N 1
ATOM 1096 C CA . LEU A 1 142 ? 30.830 16.990 19.847 1.00 31.16 733 LEU A CA 1
ATOM 1097 C C . LEU A 1 142 ? 30.257 17.207 18.446 1.00 32.07 733 LEU A C 1
ATOM 1098 O O . LEU A 1 142 ? 29.051 17.098 18.243 1.00 31.36 733 LEU A O 1
ATOM 1103 N N . MET A 1 143 ? 31.114 17.509 17.477 1.00 31.38 734 MET A N 1
ATOM 1104 C CA . MET A 1 143 ? 30.631 17.730 16.118 1.00 33.38 734 MET A CA 1
ATOM 1105 C C . MET A 1 143 ? 30.020 16.434 15.586 1.00 31.78 734 MET A C 1
ATOM 1106 O O . MET A 1 143 ? 29.000 16.457 14.907 1.00 32.20 734 MET A O 1
ATOM 1111 N N . TRP A 1 144 ? 30.629 15.298 15.918 1.00 32.92 735 TRP A N 1
ATOM 1112 C CA . TRP A 1 144 ? 30.094 14.009 15.493 1.00 31.33 735 TRP A CA 1
ATOM 1113 C C . TRP A 1 144 ? 28.731 13.786 16.167 1.00 31.80 735 TRP A C 1
ATOM 1114 O O . TRP A 1 144 ? 27.790 13.278 15.555 1.00 31.83 735 TRP A O 1
ATOM 1125 N N . ILE A 1 145 ? 28.628 14.160 17.437 1.00 29.24 736 ILE A N 1
ATOM 1126 C CA . ILE A 1 145 ? 27.361 14.006 18.154 1.00 29.12 736 ILE A CA 1
ATOM 1127 C C . ILE A 1 145 ? 26.259 14.831 17.476 1.00 29.68 736 ILE A C 1
ATOM 1128 O O . ILE A 1 145 ? 25.156 14.332 17.223 1.00 31.32 736 ILE A O 1
ATOM 1133 N N . LEU A 1 146 ? 26.547 16.095 17.192 1.00 30.70 737 LEU A N 1
ATOM 1134 C CA . LEU A 1 146 ? 25.559 16.948 16.542 1.00 33.68 737 LEU A CA 1
ATOM 1135 C C . LEU A 1 146 ? 25.191 16.302 15.217 1.00 35.55 737 LEU A C 1
ATOM 1136 O O . LEU A 1 146 ? 24.030 16.277 14.820 1.00 36.50 737 LEU A O 1
ATOM 1141 N N . ASP A 1 147 ? 26.205 15.759 14.559 1.00 38.96 738 ASP A N 1
ATOM 1142 C CA . ASP A 1 147 ? 26.059 15.091 13.276 1.00 40.40 738 ASP A CA 1
ATOM 1143 C C . ASP A 1 147 ? 25.027 13.962 13.351 1.00 39.83 738 ASP A C 1
ATOM 1144 O O . ASP A 1 147 ? 24.101 13.904 12.542 1.00 39.57 738 ASP A O 1
ATOM 1149 N N . ARG A 1 148 ? 25.180 13.073 14.327 1.00 38.20 739 ARG A N 1
ATOM 1150 C CA . ARG A 1 148 ? 24.251 11.959 14.501 1.00 37.51 739 ARG A CA 1
ATOM 1151 C C . ARG A 1 148 ? 22.884 12.446 14.986 1.00 37.07 739 ARG A C 1
ATOM 1152 O O . ARG A 1 148 ? 21.864 11.846 14.665 1.00 36.60 739 ARG A O 1
ATOM 1160 N N . SER A 1 149 ? 22.866 13.528 15.762 1.00 35.31 740 SER A N 1
ATOM 1161 C CA . SER A 1 149 ? 21.610 14.074 16.280 1.00 36.42 740 SER A CA 1
ATOM 1162 C C . SER A 1 149 ? 20.768 14.698 15.158 1.00 37.24 740 SER A C 1
ATOM 1163 O O . SER A 1 149 ? 19.532 14.606 15.161 1.00 37.76 740 SER A O 1
ATOM 1166 N N . ILE A 1 150 ? 21.439 15.332 14.202 1.00 37.69 741 ILE A N 1
ATOM 1167 C CA . ILE A 1 150 ? 20.747 15.967 13.079 1.00 38.50 741 ILE A CA 1
ATOM 1168 C C . ILE A 1 150 ? 19.967 14.917 12.292 1.00 39.26 741 ILE A C 1
ATOM 1169 O O . ILE A 1 150 ? 18.926 15.211 11.704 1.00 39.64 741 ILE A O 1
ATOM 1174 N N . HIS A 1 151 ? 20.454 13.683 12.319 1.00 40.93 742 HIS A N 1
ATOM 1175 C CA . HIS A 1 151 ? 19.809 12.600 11.588 1.00 43.56 742 HIS A CA 1
ATOM 1176 C C . HIS A 1 151 ? 18.988 11.646 12.450 1.00 44.35 742 HIS A C 1
ATOM 1177 O O . HIS A 1 151 ? 18.596 10.567 12.001 1.00 44.89 742 HIS A O 1
ATOM 1184 N N . ASN A 1 152 ? 18.723 12.046 13.689 1.00 44.44 743 ASN A N 1
ATOM 1185 C CA . ASN A 1 152 ? 17.917 11.227 14.584 1.00 44.82 743 ASN A CA 1
ATOM 1186 C C . ASN A 1 152 ? 16.469 11.641 14.330 1.00 45.36 743 ASN A C 1
ATOM 1187 O O . ASN A 1 152 ? 16.095 12.785 14.583 1.00 43.23 743 ASN A O 1
ATOM 1192 N N . GLU A 1 153 ? 15.661 10.715 13.826 1.00 45.74 744 GLU A N 1
ATOM 1193 C CA . GLU A 1 153 ? 14.266 11.015 13.526 1.00 46.47 744 GLU A CA 1
ATOM 1194 C C . GLU A 1 153 ? 13.504 11.657 14.678 1.00 46.25 744 GLU A C 1
ATOM 1195 O O . GLU A 1 153 ? 12.569 12.425 14.451 1.00 47.36 744 GLU A O 1
ATOM 1201 N N . ALA A 1 154 ? 13.903 11.353 15.908 1.00 44.29 745 ALA A N 1
ATOM 1202 C CA . ALA A 1 154 ? 13.247 11.924 17.077 1.00 43.16 745 ALA A CA 1
ATOM 1203 C C . ALA A 1 154 ? 13.500 13.429 17.172 1.00 42.06 745 ALA A C 1
ATOM 1204 O O . ALA A 1 154 ? 12.770 14.142 17.859 1.00 41.60 745 ALA A O 1
ATOM 1206 N N . PHE A 1 155 ? 14.529 13.912 16.478 1.00 40.49 746 PHE A N 1
ATOM 1207 C CA . PHE A 1 155 ? 14.861 15.337 16.501 1.00 41.60 746 PHE A CA 1
ATOM 1208 C C . PHE A 1 155 ? 14.479 16.009 15.193 1.00 42.27 746 PHE A C 1
ATOM 1209 O O . PHE A 1 155 ? 14.925 17.114 14.890 1.00 42.23 746 PHE A O 1
ATOM 1217 N N . MET A 1 156 ? 13.657 15.313 14.423 1.00 43.66 747 MET A N 1
ATOM 1218 C CA . MET A 1 156 ? 13.176 15.785 13.140 1.00 46.81 747 MET A CA 1
ATOM 1219 C C . MET A 1 156 ? 12.853 17.282 13.126 1.00 46.80 747 MET A C 1
ATOM 1220 O O . MET A 1 156 ? 13.326 18.015 12.255 1.00 45.85 747 MET A O 1
ATOM 1225 N N . ASN A 1 157 ? 12.066 17.736 14.098 1.00 47.52 748 ASN A N 1
ATOM 1226 C CA . ASN A 1 157 ? 11.671 19.142 14.160 1.00 49.10 748 ASN A CA 1
ATOM 1227 C C . ASN A 1 157 ? 12.676 20.078 14.821 1.00 49.16 748 ASN A C 1
ATOM 1228 O O . ASN A 1 157 ? 12.346 21.217 15.160 1.00 49.08 748 ASN A O 1
ATOM 1233 N N . HIS A 1 158 ? 13.901 19.599 14.994 1.00 47.87 749 HIS A N 1
ATOM 1234 C CA . HIS A 1 158 ? 14.958 20.393 15.601 1.00 47.26 749 HIS A CA 1
ATOM 1235 C C . HIS A 1 158 ? 16.201 20.336 14.730 1.00 46.55 749 HIS A C 1
ATOM 1236 O O . HIS A 1 158 ? 17.198 21.001 15.008 1.00 45.51 749 HIS A O 1
ATOM 1243 N N . ALA A 1 159 ? 16.127 19.538 13.669 1.00 46.25 750 ALA A N 1
ATOM 1244 C CA . ALA A 1 159 ? 17.244 19.377 12.744 1.00 46.99 750 ALA A CA 1
ATOM 1245 C C . ALA A 1 159 ? 17.813 20.720 12.298 1.00 46.73 750 ALA A C 1
ATOM 1246 O O . ALA A 1 159 ? 19.030 20.891 12.211 1.00 47.03 750 ALA A O 1
ATOM 1248 N N . SER A 1 160 ? 16.931 21.674 12.017 1.00 46.87 751 SER A N 1
ATOM 1249 C CA . SER A 1 160 ? 17.365 22.993 11.568 1.00 45.72 751 SER A CA 1
ATOM 1250 C C . SER A 1 160 ? 18.197 23.701 12.627 1.00 44.03 751 SER A C 1
ATOM 1251 O O . SER A 1 160 ? 19.263 24.239 12.336 1.00 43.29 751 SER A O 1
ATOM 1254 N N . GLN A 1 161 ? 17.707 23.697 13.860 1.00 44.02 752 GLN A N 1
ATOM 1255 C CA . GLN A 1 161 ? 18.418 24.343 14.950 1.00 44.17 752 GLN A CA 1
ATOM 1256 C C . GLN A 1 161 ? 19.757 23.647 15.210 1.00 44.00 752 GLN A C 1
ATOM 1257 O O . GLN A 1 161 ? 20.740 24.291 15.587 1.00 42.34 752 GLN A O 1
ATOM 1263 N N . LEU A 1 162 ? 19.794 22.333 15.004 1.00 42.43 753 LEU A N 1
ATOM 1264 C CA . LEU A 1 162 ? 21.017 21.565 15.225 1.00 42.08 753 LEU A CA 1
ATOM 1265 C C . LEU A 1 162 ? 22.063 21.889 14.164 1.00 43.27 753 LEU A C 1
ATOM 1266 O O . LEU A 1 162 ? 23.239 22.051 14.480 1.00 42.37 753 LEU A O 1
ATOM 1271 N N . LYS A 1 163 ? 21.636 21.992 12.906 1.00 43.84 754 LYS A N 1
ATOM 1272 C CA . LYS A 1 163 ? 22.563 22.319 11.826 1.00 45.24 754 LYS A CA 1
ATOM 1273 C C . LYS A 1 163 ? 23.142 23.705 12.079 1.00 44.79 754 LYS A C 1
ATOM 1274 O O . LYS A 1 163 ? 24.327 23.943 11.861 1.00 45.25 754 LYS A O 1
ATOM 1280 N N . ASP A 1 164 ? 22.299 24.619 12.541 1.00 45.97 755 ASP A N 1
ATOM 1281 C CA . ASP A 1 164 ? 22.744 25.976 12.836 1.00 48.01 755 ASP A CA 1
ATOM 1282 C C . ASP A 1 164 ? 23.817 25.930 13.915 1.00 48.29 755 ASP A C 1
ATOM 1283 O O . ASP A 1 164 ? 24.911 26.468 13.740 1.00 49.29 755 ASP A O 1
ATOM 1288 N N . LEU A 1 165 ? 23.496 25.269 15.024 1.00 47.98 756 LEU A N 1
ATOM 1289 C CA . LEU A 1 165 ? 24.411 25.139 16.154 1.00 47.70 756 LEU A CA 1
ATOM 1290 C C . LEU A 1 165 ? 25.755 24.555 15.706 1.00 47.32 756 LEU A C 1
ATOM 1291 O O . LEU A 1 165 ? 26.818 25.093 16.031 1.00 44.79 756 LEU A O 1
ATOM 1296 N N . LYS A 1 166 ? 25.700 23.448 14.970 1.00 45.48 757 LYS A N 1
ATOM 1297 C CA . LYS A 1 166 ? 26.907 22.793 14.479 1.00 47.83 757 LYS A CA 1
ATOM 1298 C C . LYS A 1 166 ? 27.687 23.749 13.584 1.00 49.24 757 LYS A C 1
ATOM 1299 O O . LYS A 1 166 ? 28.917 23.736 13.570 1.00 49.78 757 LYS A O 1
ATOM 1305 N N . PHE A 1 167 ? 26.965 24.585 12.845 1.00 50.55 758 PHE A N 1
ATOM 1306 C CA . PHE A 1 167 ? 27.600 25.543 11.949 1.00 51.91 758 PHE A CA 1
ATOM 1307 C C . PHE A 1 167 ? 28.331 26.609 12.758 1.00 51.30 758 PHE A C 1
ATOM 1308 O O . PHE A 1 167 ? 29.467 26.962 12.446 1.00 51.56 758 PHE A O 1
ATOM 1316 N N . LYS A 1 168 ? 27.674 27.119 13.796 1.00 51.63 759 LYS A N 1
ATOM 1317 C CA . LYS A 1 168 ? 28.273 28.135 14.659 1.00 51.93 759 LYS A CA 1
ATOM 1318 C C . LYS A 1 168 ? 29.582 27.626 15.264 1.00 52.06 759 LYS A C 1
ATOM 1319 O O . LYS A 1 168 ? 30.584 28.342 15.294 1.00 51.81 759 LYS A O 1
ATOM 1325 N N . LEU A 1 169 ? 29.562 26.389 15.751 1.00 51.62 760 LEU A N 1
ATOM 1326 C CA . LEU A 1 169 ? 30.740 25.786 16.368 1.00 52.06 760 LEU A CA 1
ATOM 1327 C C . LEU A 1 169 ? 31.869 25.551 15.373 1.00 51.84 760 LEU A C 1
ATOM 1328 O O . LEU A 1 169 ? 33.042 25.699 15.713 1.00 51.61 760 LEU A O 1
ATOM 1333 N N . SER A 1 170 ? 31.514 25.175 14.148 1.00 51.82 761 SER A N 1
ATOM 1334 C CA . SER A 1 170 ? 32.517 24.911 13.120 1.00 52.78 761 SER A CA 1
ATOM 1335 C C . SER A 1 170 ? 33.306 26.169 12.765 1.00 53.34 761 SER A C 1
ATOM 1336 O O . SER A 1 170 ? 34.368 26.088 12.154 1.00 54.48 761 SER A O 1
ATOM 1339 N N . LYS A 1 171 ? 32.789 27.329 13.151 1.00 53.73 762 LYS A N 1
ATOM 1340 C CA . LYS A 1 171 ? 33.458 28.583 12.837 1.00 54.59 762 LYS A CA 1
ATOM 1341 C C . LYS A 1 171 ? 34.213 29.232 13.991 1.00 54.75 762 LYS A C 1
ATOM 1342 O O . LYS A 1 171 ? 34.737 30.337 13.838 1.00 54.75 762 LYS A O 1
ATOM 1348 N N . MET A 1 172 ? 34.276 28.566 15.141 1.00 53.32 763 MET A N 1
ATOM 1349 C CA . MET A 1 172 ? 35.000 29.134 16.276 1.00 52.60 763 MET A CA 1
ATOM 1350 C C . MET A 1 172 ? 36.491 29.115 15.958 1.00 52.70 763 MET A C 1
ATOM 1351 O O . MET A 1 172 ? 36.892 28.268 15.133 1.00 52.13 763 MET A O 1
#

Organism: Drosophila melanogaster (NCBI:txid7227)

Nearest PDB structures (foldseek):
  1oxj-assembly1_A  TM=1.006E+00  e=1.829E-23  Drosophila melanogaster
  7ewf-assembly1_B  TM=4.800E-01  e=2.746E+00  Saccharomyces cerevisiae S288C

Radius of gyration: 16.87 Å; Cα contacts (8 Å, |Δi|>4): 174; chains: 1; bounding box: 39×49×27 Å